Protein AF-A0A6L3AF86-F1 (afdb_monomer_lite)

Foldseek 3Di:
DKDKDWDADPVVRDIDIDMDDPDPPLVVQAWADDRPQAIEGEDDPGDSVVRVVQSVVSVVDDPPSDHDYFYAYDDPPDGDTPDPD

Radius of gyration: 12.47 Å; chains: 1; bounding box: 34×26×29 Å

Sequence (85 aa):
MTFSIVAHDPQSGELGVGVATHQPCAGAVVPWVKAGVGAVATQSFTNPAYGPEGLALHKHAVAGGDFGLSCLCHCALVRFRMGAV

pLDDT: mean 73.95, std 19.56, range [28.84, 91.75]

Structure (mmCIF, N/CA/C/O backbone):
data_AF-A0A6L3AF86-F1
#
_entry.id   AF-A0A6L3AF86-F1
#
loop_
_atom_site.group_PDB
_atom_site.id
_atom_site.type_symbol
_atom_site.label_atom_id
_atom_site.label_alt_id
_atom_site.label_comp_id
_atom_site.label_asym_id
_atom_site.label_entity_id
_atom_site.label_seq_id
_atom_site.pdbx_PDB_ins_code
_atom_site.Cartn_x
_atom_site.Cartn_y
_atom_site.Cartn_z
_atom_site.occupancy
_atom_site.B_iso_or_equiv
_atom_site.auth_seq_id
_atom_site.auth_comp_id
_atom_site.auth_asym_id
_atom_site.auth_atom_id
_atom_site.pdbx_PDB_model_num
ATOM 1 N N . MET A 1 1 ? 13.614 7.816 -3.813 1.00 76.56 1 MET A N 1
ATOM 2 C CA . MET A 1 1 ? 13.100 7.794 -2.425 1.00 76.56 1 MET A CA 1
ATOM 3 C C . MET A 1 1 ? 11.604 7.523 -2.463 1.00 76.56 1 MET A C 1
ATOM 5 O O . MET A 1 1 ? 10.948 8.085 -3.337 1.00 76.56 1 MET A O 1
ATOM 9 N N . THR A 1 2 ? 11.093 6.670 -1.570 1.00 85.31 2 THR A N 1
ATOM 10 C CA . THR A 1 2 ? 9.663 6.332 -1.467 1.00 85.31 2 THR A CA 1
ATOM 11 C C . THR A 1 2 ? 9.262 6.285 0.004 1.00 85.31 2 THR A C 1
ATOM 13 O O . THR A 1 2 ? 9.984 5.704 0.812 1.00 85.31 2 THR A O 1
ATOM 16 N N . PHE A 1 3 ? 8.128 6.898 0.325 1.00 88.06 3 PHE A N 1
ATOM 17 C CA . PHE A 1 3 ? 7.492 6.864 1.637 1.00 88.06 3 PHE A CA 1
ATOM 18 C C . PHE A 1 3 ? 6.103 6.251 1.493 1.00 88.06 3 PHE A C 1
ATOM 20 O O . PHE A 1 3 ? 5.400 6.543 0.523 1.00 88.06 3 PHE A O 1
ATOM 27 N N . SER A 1 4 ? 5.696 5.433 2.461 1.00 87.50 4 SER A N 1
ATOM 28 C CA . SER A 1 4 ? 4.359 4.846 2.495 1.00 87.50 4 SER A CA 1
ATOM 29 C C . SER A 1 4 ? 3.818 4.759 3.916 1.00 87.50 4 SER A C 1
ATOM 31 O O . SER A 1 4 ? 4.572 4.471 4.846 1.00 87.50 4 SER A O 1
ATOM 33 N N . ILE A 1 5 ? 2.510 4.950 4.064 1.00 88.00 5 ILE A N 1
ATOM 34 C CA . ILE A 1 5 ? 1.776 4.823 5.325 1.00 88.00 5 ILE A CA 1
ATOM 35 C C . ILE A 1 5 ? 0.558 3.926 5.120 1.00 88.00 5 ILE A C 1
ATOM 37 O O . ILE A 1 5 ? -0.102 4.014 4.085 1.00 88.00 5 ILE A O 1
ATOM 41 N N . VAL A 1 6 ? 0.273 3.075 6.103 1.00 87.94 6 VAL A N 1
ATOM 42 C CA . VAL A 1 6 ? -0.977 2.318 6.202 1.00 87.94 6 VAL A CA 1
ATOM 43 C C . VAL A 1 6 ? -1.691 2.803 7.459 1.00 87.94 6 VAL A C 1
ATOM 45 O O . VAL A 1 6 ? -1.047 2.930 8.498 1.00 87.94 6 VAL A O 1
ATOM 48 N N . ALA A 1 7 ? -2.984 3.095 7.358 1.00 86.50 7 ALA A N 1
ATOM 49 C CA . ALA A 1 7 ? -3.790 3.596 8.464 1.00 86.50 7 ALA A CA 1
ATOM 50 C C . ALA A 1 7 ? -5.127 2.850 8.561 1.00 86.50 7 ALA A C 1
ATOM 52 O O . ALA A 1 7 ? -5.649 2.360 7.556 1.00 86.50 7 ALA A O 1
ATOM 53 N N . HIS A 1 8 ? -5.664 2.797 9.777 1.00 86.75 8 HIS A N 1
ATOM 54 C CA . HIS A 1 8 ? -6.981 2.267 10.108 1.00 86.75 8 HIS A CA 1
ATOM 55 C C . HIS A 1 8 ? -7.744 3.314 10.923 1.00 86.75 8 HIS A C 1
ATOM 57 O O . HIS A 1 8 ? -7.200 3.841 11.894 1.00 86.75 8 HIS A O 1
ATOM 63 N N . ASP A 1 9 ? -8.983 3.608 10.534 1.00 87.38 9 ASP A N 1
ATOM 64 C CA . ASP A 1 9 ? -9.899 4.414 11.339 1.00 87.38 9 ASP A CA 1
ATOM 65 C C . ASP A 1 9 ? -10.793 3.494 12.191 1.00 87.38 9 ASP A C 1
ATOM 67 O O . ASP A 1 9 ? -11.667 2.824 11.641 1.00 87.38 9 ASP A O 1
ATOM 71 N N . PRO A 1 10 ? -10.634 3.465 13.527 1.00 82.56 10 PRO A N 1
ATOM 72 C CA . PRO A 1 10 ? -11.417 2.588 14.392 1.00 82.56 10 P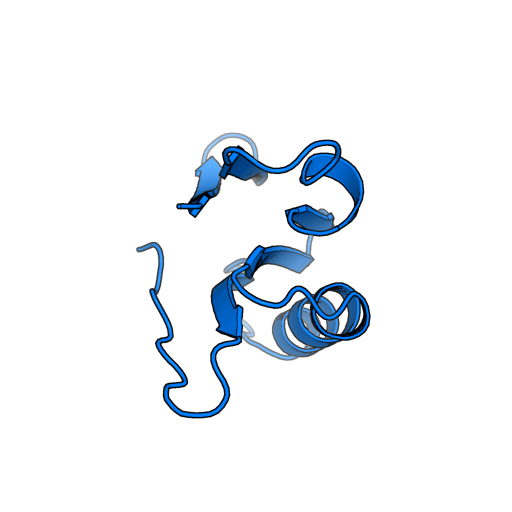RO A CA 1
ATOM 73 C C . PRO A 1 10 ? -12.898 2.976 14.504 1.00 82.56 10 PRO A C 1
ATOM 75 O O . PRO A 1 10 ? -13.688 2.157 14.966 1.00 82.56 10 PRO A O 1
ATOM 78 N N . GLN A 1 11 ? -13.292 4.200 14.131 1.00 87.50 11 GLN A N 1
ATOM 79 C CA . GLN A 1 11 ? -14.695 4.622 14.201 1.00 87.50 11 GLN A CA 1
ATOM 80 C C . GLN A 1 11 ? -15.508 4.099 13.016 1.00 87.50 11 GLN A C 1
ATOM 82 O O . GLN A 1 11 ? -16.629 3.626 13.198 1.00 87.50 11 GLN A O 1
ATOM 87 N N . SER A 1 12 ? -14.947 4.182 11.810 1.00 86.50 12 SER A N 1
ATOM 88 C CA . SER A 1 12 ? -15.599 3.737 10.573 1.00 86.50 12 SER A CA 1
ATOM 89 C C . SER A 1 12 ? -15.202 2.319 10.144 1.00 86.50 12 SER A C 1
ATOM 91 O O . SER A 1 12 ? -15.930 1.682 9.383 1.00 86.50 12 SER A O 1
ATOM 93 N N . GLY A 1 13 ? -14.061 1.811 10.621 1.00 82.25 13 GLY A N 1
ATOM 94 C CA . GLY A 1 13 ? -13.434 0.582 10.131 1.00 82.25 13 GLY A CA 1
ATOM 95 C C . GLY A 1 13 ? -12.734 0.751 8.776 1.00 82.25 13 GLY A C 1
ATOM 96 O O . GLY A 1 13 ? -12.404 -0.245 8.125 1.00 82.25 13 GLY A O 1
ATOM 97 N N . GLU A 1 14 ? -12.536 1.988 8.309 1.00 86.69 14 GLU A N 1
ATOM 98 C CA . GLU A 1 14 ? -11.873 2.261 7.036 1.00 86.69 14 GLU A CA 1
ATOM 99 C C . GLU A 1 14 ? -10.372 1.963 7.094 1.00 86.69 14 GLU A C 1
ATOM 101 O O . GLU A 1 14 ? -9.690 2.172 8.099 1.00 86.69 14 GLU A O 1
ATOM 106 N N . LEU A 1 15 ? -9.844 1.485 5.967 1.00 88.19 15 LEU A N 1
ATOM 107 C CA . LEU A 1 15 ? -8.431 1.185 5.779 1.00 88.19 15 LEU A CA 1
ATOM 108 C C . LEU A 1 15 ? -7.888 2.024 4.628 1.00 88.19 15 LEU A C 1
ATOM 110 O O . LEU A 1 15 ? -8.487 2.077 3.553 1.00 88.19 15 LEU A O 1
ATOM 114 N N . GLY A 1 16 ? -6.725 2.636 4.836 1.00 89.31 16 GLY A N 1
ATOM 115 C CA . GLY A 1 16 ? -6.094 3.515 3.857 1.00 89.31 16 GLY A CA 1
ATOM 116 C C . GLY A 1 16 ? -4.613 3.218 3.669 1.00 89.31 16 GLY A C 1
ATOM 117 O O . GLY A 1 16 ? -3.914 2.839 4.609 1.00 89.31 16 GLY A O 1
ATOM 118 N N . VAL A 1 17 ? -4.124 3.428 2.445 1.00 91.31 17 VAL A N 1
ATOM 119 C CA . VAL A 1 17 ? -2.691 3.412 2.126 1.00 91.31 17 VAL A CA 1
ATOM 120 C C . VAL A 1 17 ? -2.333 4.678 1.360 1.00 91.31 17 VAL A C 1
ATOM 122 O O . VAL A 1 17 ? -2.926 4.967 0.323 1.00 91.31 17 VAL A O 1
ATOM 125 N N . GLY A 1 18 ? -1.332 5.409 1.848 1.00 91.19 18 GLY A N 1
ATOM 126 C CA . GLY A 1 18 ? -0.733 6.551 1.160 1.00 91.19 18 GLY A CA 1
ATOM 127 C C . GLY A 1 18 ? 0.681 6.226 0.691 1.00 91.19 18 GLY A C 1
ATOM 128 O O . GLY A 1 18 ? 1.441 5.594 1.424 1.00 91.19 18 GLY A O 1
ATOM 129 N N . VAL A 1 19 ? 1.055 6.669 -0.513 1.00 90.50 19 VAL A N 1
ATOM 130 C CA . VAL A 1 19 ? 2.417 6.531 -1.051 1.00 90.50 19 VAL A CA 1
ATOM 131 C C . VAL A 1 19 ? 2.884 7.841 -1.682 1.00 90.50 19 VAL A C 1
ATOM 133 O O . VAL A 1 19 ? 2.156 8.465 -2.448 1.00 90.50 19 VAL A O 1
ATOM 136 N N . ALA A 1 20 ? 4.121 8.233 -1.388 1.00 90.69 20 ALA A N 1
ATOM 137 C CA . ALA A 1 20 ? 4.808 9.349 -2.022 1.00 90.69 20 ALA A CA 1
ATOM 138 C C . ALA A 1 20 ? 6.152 8.871 -2.582 1.00 90.69 20 ALA A C 1
ATOM 140 O O . ALA A 1 20 ? 6.973 8.300 -1.864 1.00 90.69 20 ALA A O 1
ATOM 141 N N . THR A 1 21 ? 6.395 9.092 -3.873 1.00 87.94 21 THR A N 1
ATOM 142 C CA . THR A 1 21 ? 7.648 8.703 -4.530 1.00 87.94 21 THR A CA 1
ATOM 143 C C . THR A 1 21 ? 7.962 9.608 -5.711 1.00 87.94 21 THR A C 1
ATOM 145 O O . THR A 1 21 ? 7.083 10.268 -6.256 1.00 87.94 21 THR A O 1
ATOM 148 N N . HIS A 1 22 ? 9.224 9.595 -6.129 1.00 88.88 22 HIS A N 1
ATOM 149 C CA . HIS A 1 22 ? 9.648 10.201 -7.388 1.00 88.88 22 HIS A CA 1
ATOM 150 C C . HIS A 1 22 ? 9.274 9.371 -8.635 1.00 88.88 22 HIS A C 1
ATOM 152 O O . HIS A 1 22 ? 9.392 9.881 -9.744 1.00 88.88 22 HIS A O 1
ATOM 158 N N . GLN A 1 23 ? 8.880 8.096 -8.486 1.00 82.56 23 GLN A N 1
ATOM 159 C CA . GLN A 1 23 ? 8.508 7.251 -9.626 1.00 82.56 23 GLN A CA 1
ATOM 160 C C . GLN A 1 23 ? 7.038 7.448 -10.024 1.00 82.56 23 GLN A C 1
ATOM 162 O O . GLN A 1 23 ? 6.166 7.385 -9.153 1.00 82.56 23 GLN A O 1
ATOM 167 N N . PRO A 1 24 ? 6.726 7.636 -11.319 1.00 86.38 24 PRO A N 1
ATOM 168 C CA . PRO A 1 24 ? 5.347 7.693 -11.778 1.00 86.38 24 PRO A CA 1
ATOM 169 C C . PRO A 1 24 ? 4.579 6.406 -11.456 1.00 86.38 24 PRO A C 1
ATOM 171 O O . PRO A 1 24 ? 5.133 5.311 -11.389 1.00 86.38 24 PRO A O 1
ATOM 174 N N . CYS A 1 25 ? 3.265 6.553 -11.291 1.00 86.62 25 CYS A N 1
ATOM 175 C CA . CYS A 1 25 ? 2.310 5.445 -11.216 1.00 86.62 25 CYS A CA 1
ATOM 176 C C . CYS A 1 25 ? 2.472 4.475 -10.029 1.00 86.62 25 CYS A C 1
ATOM 178 O O . CYS A 1 25 ? 1.896 3.389 -10.049 1.00 86.62 25 CYS A O 1
ATOM 180 N N . ALA A 1 26 ? 3.163 4.857 -8.950 1.00 87.31 26 ALA A N 1
ATOM 181 C CA . ALA A 1 26 ? 3.269 4.010 -7.754 1.00 87.31 26 ALA A CA 1
ATOM 182 C C . ALA A 1 26 ? 1.911 3.635 -7.134 1.00 87.31 26 ALA A C 1
ATOM 184 O O . ALA A 1 26 ? 1.780 2.553 -6.562 1.00 87.31 26 ALA A O 1
ATOM 185 N N . GLY A 1 27 ? 0.888 4.480 -7.304 1.00 87.38 27 GLY A N 1
ATOM 186 C CA . GLY A 1 27 ? -0.480 4.194 -6.864 1.00 87.38 27 GLY A CA 1
ATOM 187 C C . GLY A 1 27 ? -1.100 2.937 -7.488 1.00 87.38 27 GLY A C 1
ATOM 188 O O . GLY A 1 27 ? -2.041 2.400 -6.923 1.00 87.38 27 GLY A O 1
ATOM 189 N N . ALA A 1 28 ? -0.567 2.433 -8.606 1.00 88.00 28 ALA A N 1
ATOM 190 C CA . ALA A 1 28 ? -1.064 1.217 -9.251 1.00 88.00 28 ALA A CA 1
ATOM 191 C C . ALA A 1 28 ? -0.466 -0.082 -8.680 1.00 88.00 28 ALA A C 1
ATOM 193 O O . ALA A 1 28 ? -1.006 -1.156 -8.928 1.00 88.00 28 ALA A O 1
ATOM 194 N N . VAL A 1 29 ? 0.667 -0.010 -7.972 1.00 87.44 29 VAL A N 1
ATOM 195 C CA . VAL A 1 29 ? 1.450 -1.206 -7.596 1.00 87.44 29 VAL A CA 1
ATOM 196 C C . VAL A 1 29 ? 1.833 -1.266 -6.120 1.00 87.44 29 VAL A C 1
ATOM 198 O O . VAL A 1 29 ? 2.090 -2.352 -5.606 1.00 87.44 29 VAL A O 1
ATOM 201 N N . VAL A 1 30 ? 1.897 -0.122 -5.434 1.00 88.44 30 VAL A N 1
ATOM 202 C CA . VAL A 1 30 ? 2.282 -0.044 -4.018 1.00 88.44 30 VAL A CA 1
ATOM 203 C C . VAL A 1 30 ? 1.102 -0.293 -3.075 1.00 88.44 30 VAL A C 1
ATOM 205 O O . VAL A 1 30 ? 1.276 -1.111 -2.170 1.00 88.44 30 VAL A O 1
ATOM 208 N N . PRO A 1 31 ? -0.057 0.385 -3.216 1.00 91.75 31 PRO A N 1
ATOM 209 C CA . PRO A 1 31 ? -1.146 0.246 -2.260 1.00 91.75 31 PRO A CA 1
ATOM 210 C C . PRO A 1 31 ? -2.037 -0.957 -2.580 1.00 91.75 31 PRO A C 1
ATOM 212 O O . PRO A 1 31 ? -2.560 -1.090 -3.683 1.00 91.75 31 PRO A O 1
ATOM 215 N N . TRP A 1 32 ? -2.273 -1.793 -1.575 1.00 91.00 32 TRP A N 1
ATOM 216 C CA . TRP A 1 32 ? -3.205 -2.912 -1.638 1.00 91.00 32 TRP A CA 1
ATOM 217 C C . TRP A 1 32 ? -4.124 -2.853 -0.431 1.00 91.00 32 TRP A C 1
ATOM 219 O O . TRP A 1 32 ? -3.659 -2.925 0.702 1.00 91.00 32 TRP A O 1
ATOM 229 N N . VAL A 1 33 ? -5.428 -2.725 -0.655 1.00 90.56 33 VAL A N 1
ATOM 230 C CA . VAL A 1 33 ? -6.416 -2.621 0.424 1.00 90.56 33 VAL A CA 1
ATOM 231 C C . VAL A 1 33 ? -7.579 -3.543 0.124 1.00 90.56 33 VAL A C 1
ATOM 233 O O . VAL A 1 33 ? -8.076 -3.592 -1.001 1.00 90.56 33 VAL A O 1
ATOM 236 N N . LYS A 1 34 ? -8.030 -4.276 1.140 1.00 88.62 34 LYS A N 1
ATOM 237 C CA . LYS A 1 34 ? -9.263 -5.047 1.075 1.00 88.62 34 LYS A CA 1
ATOM 238 C C . LYS A 1 34 ? -10.045 -4.889 2.374 1.00 88.62 34 LYS A C 1
ATOM 240 O O . LYS A 1 34 ? -9.576 -5.294 3.437 1.00 88.62 34 LYS A O 1
ATOM 245 N N . ALA A 1 35 ? -11.254 -4.341 2.256 1.00 84.69 35 ALA A N 1
ATOM 246 C CA . ALA A 1 35 ? -12.191 -4.198 3.365 1.00 84.69 35 ALA A CA 1
ATOM 247 C C . ALA A 1 35 ? -12.427 -5.547 4.058 1.00 84.69 35 ALA A C 1
ATOM 249 O O . ALA A 1 35 ? -12.528 -6.585 3.395 1.00 84.69 35 ALA A O 1
ATOM 250 N N . GLY A 1 36 ? -12.473 -5.538 5.390 1.00 80.81 36 GLY A N 1
ATOM 251 C CA . GLY A 1 36 ? -12.641 -6.761 6.176 1.00 80.81 36 GLY A CA 1
ATOM 252 C C . GLY 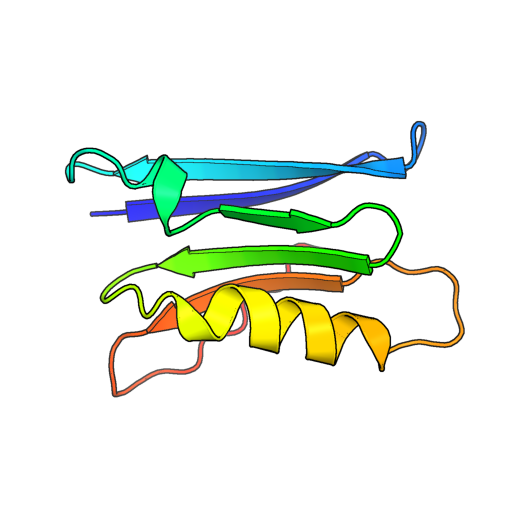A 1 36 ? -11.398 -7.657 6.259 1.00 80.81 36 GLY A C 1
ATOM 253 O O . GLY A 1 36 ? -11.458 -8.690 6.912 1.00 80.81 36 GLY A O 1
ATOM 254 N N . VAL A 1 37 ? -10.298 -7.316 5.574 1.00 86.19 37 VAL A N 1
ATOM 255 C CA . VAL A 1 37 ? -9.088 -8.154 5.501 1.00 86.19 37 VAL A CA 1
ATOM 256 C C . VAL A 1 37 ? -7.858 -7.397 5.987 1.00 86.19 37 VAL A C 1
ATOM 258 O O . VAL A 1 37 ? -7.170 -7.865 6.887 1.00 86.19 37 VAL A O 1
ATOM 261 N N . GLY A 1 38 ? -7.552 -6.245 5.391 1.00 88.38 38 GLY A N 1
ATOM 262 C CA . GLY A 1 38 ? -6.341 -5.510 5.733 1.00 88.38 38 GLY A CA 1
ATOM 263 C C . GLY A 1 38 ? -5.819 -4.616 4.618 1.00 88.38 38 GLY A C 1
ATOM 264 O O . GLY A 1 38 ? -6.429 -4.477 3.552 1.00 88.38 38 GLY A O 1
ATOM 265 N N . ALA A 1 39 ? -4.662 -4.021 4.881 1.00 89.38 39 ALA A N 1
ATOM 266 C CA . ALA A 1 39 ? -3.982 -3.115 3.976 1.00 89.38 39 ALA A CA 1
ATOM 267 C C . ALA A 1 39 ? -2.460 -3.336 3.982 1.00 89.38 39 ALA A C 1
ATOM 269 O O . ALA A 1 39 ? -1.830 -3.560 5.020 1.00 8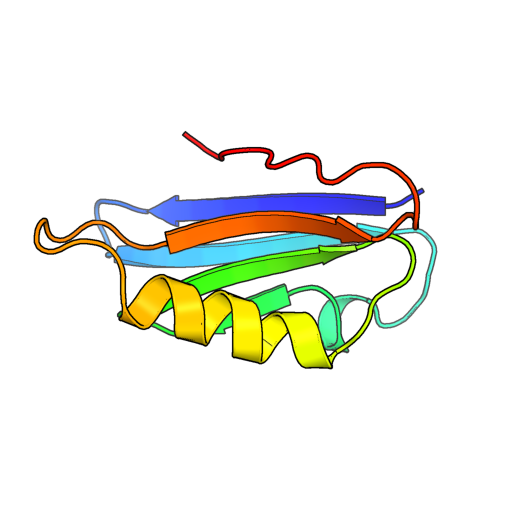9.38 39 ALA A O 1
ATOM 270 N N . VAL A 1 40 ? -1.864 -3.291 2.792 1.00 89.44 40 VAL A N 1
ATOM 271 C CA . VAL A 1 40 ? -0.455 -3.591 2.538 1.00 89.44 40 VAL A CA 1
ATOM 272 C C . VAL A 1 40 ? 0.141 -2.529 1.618 1.00 89.44 40 VAL A C 1
ATOM 274 O O . VAL A 1 40 ? -0.440 -2.194 0.588 1.00 89.44 40 VAL A O 1
ATOM 277 N N . ALA A 1 41 ? 1.325 -2.028 1.967 1.00 88.75 41 ALA A N 1
ATOM 278 C CA . ALA A 1 41 ? 2.133 -1.173 1.104 1.00 88.75 41 ALA A CA 1
ATOM 279 C C . ALA A 1 41 ? 3.441 -1.885 0.735 1.00 88.75 41 ALA A C 1
ATOM 281 O O . ALA A 1 41 ? 4.274 -2.129 1.608 1.00 88.75 41 ALA A O 1
ATOM 282 N N . THR A 1 42 ? 3.638 -2.219 -0.543 1.00 85.19 42 THR A N 1
ATOM 283 C CA . THR A 1 42 ? 4.870 -2.872 -1.030 1.00 85.19 42 THR A CA 1
ATOM 284 C C . THR A 1 42 ? 5.746 -1.875 -1.785 1.00 85.19 42 THR A C 1
ATOM 286 O O . THR A 1 42 ? 5.333 -1.379 -2.830 1.00 85.19 42 THR A O 1
ATOM 289 N N . GLN A 1 43 ? 6.949 -1.574 -1.286 1.00 78.56 43 GLN A N 1
ATOM 290 C CA . GLN A 1 43 ? 7.830 -0.528 -1.836 1.00 78.56 43 GLN A CA 1
ATOM 291 C C . GLN A 1 43 ? 9.295 -0.980 -2.032 1.00 78.56 43 GLN A C 1
ATOM 293 O O . GLN A 1 43 ? 9.679 -2.075 -1.622 1.00 78.56 43 GLN A O 1
ATOM 298 N N . SER A 1 44 ? 10.119 -0.096 -2.618 1.00 71.94 44 SER A N 1
ATOM 299 C CA . SER A 1 44 ? 11.504 -0.303 -3.097 1.00 71.94 44 SER A CA 1
ATOM 300 C C . SER A 1 44 ? 11.591 -0.914 -4.503 1.00 71.94 44 SER A C 1
ATOM 302 O O . SER A 1 44 ? 11.433 -0.170 -5.469 1.00 71.94 44 SER A O 1
ATOM 304 N N . PHE A 1 45 ? 11.774 -2.232 -4.641 1.00 70.88 45 PHE A N 1
ATOM 305 C CA . PHE A 1 45 ? 11.560 -2.963 -5.894 1.00 70.88 45 PHE A CA 1
ATOM 306 C C . PHE A 1 45 ? 10.214 -3.673 -5.822 1.00 70.88 45 PHE A C 1
ATOM 308 O O . PHE A 1 45 ? 10.116 -4.811 -5.362 1.00 70.88 45 PHE A O 1
ATOM 315 N N . THR A 1 46 ? 9.154 -2.964 -6.202 1.00 68.69 46 THR A N 1
ATOM 316 C CA . THR A 1 46 ? 7.791 -3.472 -6.055 1.00 68.69 46 THR A CA 1
ATOM 317 C C . THR A 1 46 ? 7.595 -4.743 -6.879 1.00 68.69 46 THR A C 1
ATOM 319 O O . THR A 1 46 ? 7.676 -4.713 -8.104 1.00 68.69 46 THR A O 1
ATOM 322 N N . ASN A 1 47 ? 7.294 -5.850 -6.200 1.00 81.00 47 ASN A N 1
ATOM 323 C CA . ASN A 1 47 ? 6.765 -7.059 -6.815 1.00 81.00 47 ASN A CA 1
ATOM 324 C C . ASN A 1 47 ? 5.243 -7.079 -6.588 1.00 81.00 47 ASN A C 1
ATOM 326 O O . ASN A 1 47 ? 4.821 -7.265 -5.442 1.00 81.00 47 ASN A O 1
ATOM 330 N N . PRO A 1 48 ? 4.416 -6.908 -7.637 1.00 81.44 48 PRO A N 1
ATOM 331 C CA . PRO A 1 48 ? 2.961 -6.884 -7.502 1.00 81.44 48 PRO A CA 1
ATOM 332 C C . PRO A 1 48 ? 2.362 -8.137 -6.848 1.00 81.44 48 PRO A C 1
ATOM 334 O O . PRO A 1 48 ? 1.285 -8.049 -6.268 1.00 81.44 48 PRO A O 1
ATOM 337 N N . ALA A 1 49 ? 3.050 -9.287 -6.884 1.00 85.44 49 ALA A N 1
ATOM 338 C CA . ALA A 1 49 ? 2.583 -10.519 -6.241 1.00 85.44 49 ALA A CA 1
ATOM 339 C C . ALA A 1 49 ? 2.460 -10.394 -4.708 1.00 85.44 49 ALA A C 1
ATOM 341 O O . ALA A 1 49 ? 1.582 -11.006 -4.100 1.00 85.44 49 ALA A O 1
ATOM 342 N N . TYR A 1 50 ? 3.279 -9.546 -4.075 1.00 84.38 50 TYR A N 1
ATOM 343 C CA . TYR A 1 50 ? 3.287 -9.397 -2.617 1.00 84.38 50 TYR A CA 1
ATOM 344 C C . TYR A 1 50 ? 2.059 -8.691 -2.050 1.00 84.38 50 TYR A C 1
ATOM 346 O O . TYR A 1 50 ? 1.751 -8.873 -0.874 1.00 84.38 50 TYR A O 1
ATOM 354 N N . GLY A 1 51 ? 1.336 -7.915 -2.857 1.00 85.44 51 GLY A N 1
ATOM 355 C CA . GLY A 1 51 ? 0.087 -7.300 -2.422 1.00 85.44 51 GLY A CA 1
ATOM 356 C C . GLY A 1 51 ? -0.988 -8.341 -2.093 1.00 85.44 51 GLY A C 1
ATOM 357 O O . GLY A 1 51 ? -1.414 -8.441 -0.939 1.00 85.44 51 GLY A O 1
ATOM 358 N N . PRO A 1 52 ? -1.401 -9.169 -3.072 1.00 87.81 52 PRO A N 1
ATOM 359 C CA . PRO A 1 52 ? -2.344 -10.261 -2.853 1.00 87.81 52 PRO A CA 1
ATOM 360 C C . PRO A 1 52 ? -1.877 -11.286 -1.812 1.00 87.81 52 PRO A C 1
ATOM 362 O O . PRO A 1 52 ? -2.695 -11.731 -1.007 1.00 87.81 52 PRO A O 1
ATOM 365 N N . GLU A 1 53 ? -0.587 -11.640 -1.791 1.00 87.38 53 GLU A N 1
ATOM 366 C CA . GLU A 1 53 ? -0.022 -12.563 -0.795 1.00 87.38 53 GLU A CA 1
ATOM 367 C C . GLU A 1 53 ? -0.084 -11.984 0.622 1.00 87.38 53 GLU A C 1
ATOM 369 O O . GLU A 1 53 ? -0.541 -12.657 1.543 1.00 87.38 53 GLU A O 1
ATOM 374 N N . GLY A 1 54 ? 0.303 -10.716 0.801 1.00 85.31 54 GLY A N 1
ATOM 375 C CA . GLY A 1 54 ? 0.211 -10.026 2.087 1.00 85.31 54 GLY A CA 1
ATOM 376 C C . GLY A 1 54 ? -1.228 -9.958 2.598 1.00 85.31 54 GLY A C 1
ATOM 377 O O . GLY A 1 54 ? -1.493 -10.280 3.753 1.00 85.31 54 GLY A O 1
ATOM 378 N N . LEU A 1 55 ? -2.184 -9.641 1.719 1.00 85.88 55 LEU A N 1
ATOM 379 C CA . LEU A 1 55 ? -3.607 -9.683 2.063 1.00 85.88 55 LEU A CA 1
ATOM 380 C C . LEU A 1 55 ? -4.086 -11.103 2.394 1.00 85.88 55 LEU A C 1
ATOM 382 O O . LEU A 1 55 ? -4.936 -11.263 3.263 1.00 85.88 55 LEU A O 1
ATOM 386 N N . ALA A 1 56 ? -3.580 -12.139 1.721 1.00 86.12 56 ALA A N 1
ATOM 387 C CA . ALA A 1 56 ? -3.918 -13.524 2.041 1.00 86.12 56 ALA A CA 1
ATOM 388 C C . ALA A 1 56 ? -3.393 -13.934 3.424 1.00 86.12 56 ALA A C 1
ATOM 390 O O . ALA A 1 56 ? -4.116 -14.597 4.161 1.00 86.12 56 ALA A O 1
ATOM 391 N N . LEU A 1 57 ? -2.197 -13.484 3.816 1.00 80.06 57 LEU A N 1
ATOM 392 C CA . LEU A 1 57 ? -1.665 -13.700 5.165 1.00 80.06 57 LEU A CA 1
ATOM 393 C C . LEU A 1 57 ? -2.533 -13.023 6.234 1.00 80.06 57 LEU A C 1
ATOM 395 O O . LEU A 1 57 ? -2.808 -13.631 7.267 1.00 80.06 57 LEU A O 1
ATOM 399 N N . HIS A 1 58 ? -3.041 -11.821 5.954 1.00 77.19 58 HIS A N 1
ATOM 400 C CA . HIS A 1 58 ? -3.970 -11.115 6.847 1.00 77.19 58 HIS A CA 1
ATOM 401 C C . HIS A 1 58 ? -5.337 -11.797 6.958 1.00 77.19 58 HIS A C 1
ATOM 403 O O . HIS A 1 58 ? -5.982 -11.700 7.992 1.00 77.19 58 HIS A O 1
ATOM 409 N N . LYS A 1 59 ? -5.776 -12.571 5.955 1.00 68.06 59 LYS A N 1
ATOM 410 C CA . LYS A 1 59 ? -6.994 -13.398 6.093 1.00 68.06 59 LYS A CA 1
ATOM 411 C C . LYS A 1 59 ? -6.842 -14.532 7.113 1.00 68.06 59 LYS A C 1
ATOM 413 O O . LYS A 1 59 ? -7.853 -15.074 7.548 1.00 68.06 59 LYS A O 1
ATOM 418 N N . HIS A 1 60 ? -5.611 -14.926 7.450 1.00 54.62 60 HIS A N 1
ATOM 419 C CA . HIS A 1 60 ? -5.322 -16.079 8.309 1.00 54.62 60 HIS A CA 1
ATOM 420 C C . HIS A 1 60 ? -4.828 -15.706 9.725 1.00 54.62 60 HIS A C 1
ATOM 422 O O . HIS A 1 60 ? -4.589 -16.602 10.532 1.00 54.62 60 HIS A O 1
ATOM 428 N N . ALA A 1 61 ? -4.731 -14.416 10.065 1.00 49.28 61 ALA A N 1
ATOM 429 C CA . ALA A 1 61 ? -4.377 -13.892 11.392 1.00 49.28 61 ALA A CA 1
ATOM 430 C C . ALA A 1 61 ? -5.315 -12.705 11.708 1.00 49.28 61 ALA A C 1
ATOM 432 O O . ALA A 1 61 ? -5.410 -11.821 10.876 1.00 49.28 61 ALA A O 1
ATOM 433 N N . VAL A 1 62 ? -6.050 -12.566 12.817 1.00 45.66 62 VAL A N 1
ATOM 434 C CA . VAL A 1 62 ? -6.123 -13.236 14.128 1.00 45.66 62 VAL A CA 1
ATOM 435 C C . VAL A 1 62 ? -7.609 -13.270 14.541 1.00 45.66 62 VAL A C 1
ATOM 437 O O . VAL A 1 62 ? -8.375 -12.382 14.176 1.00 45.66 62 VAL A O 1
ATOM 440 N N . ALA A 1 63 ? -8.025 -14.267 15.324 1.00 40.62 63 ALA A N 1
ATOM 441 C CA . ALA A 1 63 ? -9.386 -14.461 15.846 1.00 40.62 63 ALA A CA 1
ATOM 442 C C . ALA A 1 63 ? -9.856 -13.395 16.879 1.00 40.62 63 ALA A C 1
ATOM 444 O O . ALA A 1 63 ? -10.511 -13.739 17.859 1.00 40.62 63 ALA A O 1
ATOM 445 N N . GLY A 1 64 ? -9.507 -12.117 16.682 1.00 44.12 64 GLY A N 1
ATOM 446 C CA . GLY A 1 64 ? -9.713 -11.017 17.636 1.00 44.12 64 GLY A CA 1
ATOM 447 C C . GLY A 1 64 ? -10.357 -9.745 17.073 1.00 44.12 64 GLY A C 1
ATOM 448 O O . GLY A 1 64 ? -10.490 -8.783 17.814 1.00 44.12 64 GLY A O 1
ATOM 449 N N . GLY A 1 65 ? -10.776 -9.718 15.801 1.00 51.91 65 GLY A N 1
ATOM 450 C CA . GLY A 1 65 ? -11.397 -8.529 15.191 1.00 51.91 65 GLY A CA 1
ATOM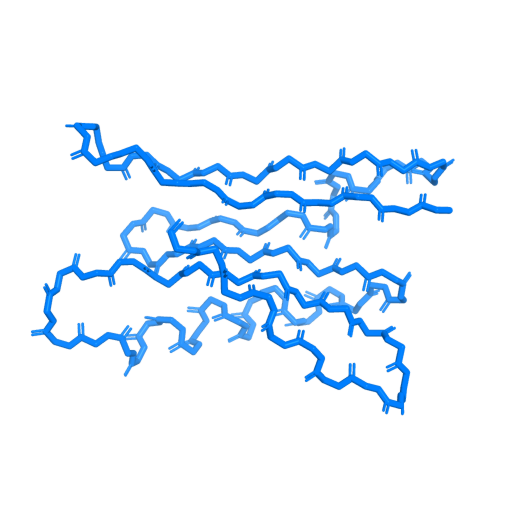 451 C C . GLY A 1 65 ? -10.413 -7.464 14.685 1.00 51.91 65 GLY A C 1
ATOM 452 O O . GLY A 1 65 ? -10.854 -6.435 14.183 1.00 51.91 65 GLY A O 1
ATOM 453 N N . ASP A 1 66 ? -9.106 -7.726 14.758 1.00 53.97 66 ASP A N 1
ATOM 454 C CA . ASP A 1 66 ? -8.057 -6.804 14.314 1.00 53.97 66 ASP A CA 1
ATOM 455 C C . ASP A 1 66 ? -7.723 -6.985 12.820 1.00 53.97 66 ASP A C 1
ATOM 457 O O . ASP A 1 66 ? -7.504 -8.104 12.348 1.00 53.97 66 ASP A O 1
ATOM 461 N N . PHE A 1 67 ? -7.648 -5.880 12.070 1.00 62.41 67 PHE A N 1
ATOM 462 C CA . PHE A 1 67 ? -7.240 -5.869 10.659 1.00 62.41 67 PHE A CA 1
ATOM 463 C C . PHE A 1 67 ? -5.715 -5.941 10.501 1.00 62.41 67 PHE A C 1
ATOM 465 O O . PHE A 1 67 ? -4.962 -5.326 11.255 1.00 62.41 67 PHE A O 1
ATOM 472 N N . GLY A 1 68 ? -5.237 -6.630 9.461 1.00 74.25 68 GLY A N 1
ATOM 473 C CA . GLY A 1 68 ? -3.806 -6.692 9.165 1.00 74.25 68 GLY A CA 1
ATOM 474 C C . GLY A 1 68 ? -3.283 -5.435 8.459 1.00 74.25 68 GLY A C 1
ATOM 475 O O . GLY A 1 68 ? -3.695 -5.136 7.338 1.00 74.25 68 GLY A O 1
ATOM 476 N N . LEU A 1 69 ? -2.339 -4.721 9.083 1.00 72.38 69 LEU A N 1
ATOM 477 C CA . LEU A 1 69 ? -1.639 -3.561 8.511 1.00 72.38 69 LEU A CA 1
ATOM 478 C C . LEU A 1 69 ? -0.155 -3.893 8.305 1.00 72.38 69 LEU A C 1
ATOM 480 O O . LEU A 1 69 ? 0.511 -4.390 9.218 1.00 72.38 69 LEU A O 1
ATOM 484 N N . SER A 1 70 ? 0.403 -3.620 7.121 1.00 77.81 70 SER A N 1
ATOM 485 C CA . SER A 1 70 ? 1.837 -3.859 6.889 1.00 77.81 70 SER A CA 1
ATOM 486 C C . SER A 1 70 ? 2.469 -2.992 5.800 1.00 77.81 70 SER A C 1
ATOM 488 O O . SER A 1 70 ? 2.004 -2.982 4.661 1.00 77.81 70 SER A O 1
ATOM 490 N N . CYS A 1 71 ? 3.612 -2.377 6.114 1.00 70.12 71 CYS A N 1
ATOM 491 C CA . CYS A 1 71 ? 4.546 -1.819 5.131 1.00 70.12 71 CYS A CA 1
ATOM 492 C C . CYS A 1 71 ? 5.691 -2.812 4.882 1.00 70.12 71 CYS A C 1
ATOM 494 O O . CYS A 1 71 ? 6.428 -3.150 5.810 1.00 70.12 71 CYS A O 1
ATOM 496 N N . LEU A 1 72 ? 5.866 -3.254 3.636 1.00 69.56 72 LEU A N 1
ATOM 497 C CA . LEU A 1 72 ? 6.925 -4.173 3.218 1.00 69.56 72 LEU A CA 1
ATOM 498 C C . LEU A 1 72 ? 7.889 -3.465 2.260 1.00 69.56 72 LEU A C 1
ATOM 500 O O . LEU A 1 72 ? 7.499 -2.980 1.199 1.00 69.56 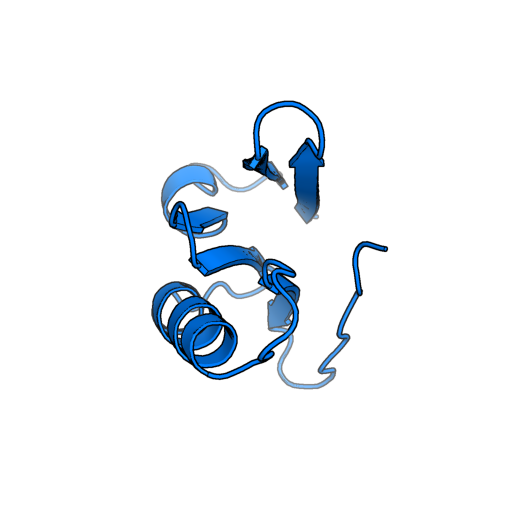72 LEU A O 1
ATOM 504 N N . CYS A 1 73 ? 9.170 -3.427 2.626 1.00 57.31 73 CYS A N 1
ATOM 505 C CA . CYS A 1 73 ? 10.248 -2.951 1.762 1.00 57.31 73 CYS A CA 1
ATOM 506 C C . CYS A 1 73 ? 10.956 -4.157 1.134 1.00 57.31 73 C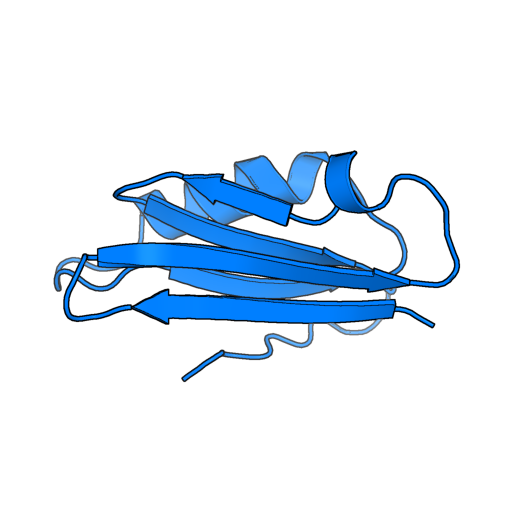YS A C 1
ATOM 508 O O . CYS A 1 73 ? 11.539 -4.965 1.856 1.00 57.31 73 CYS A O 1
ATOM 510 N N . HIS A 1 74 ? 10.921 -4.293 -0.195 1.00 58.03 74 HIS A N 1
ATOM 511 C CA . HIS A 1 74 ? 11.718 -5.298 -0.899 1.00 58.03 74 HIS A CA 1
ATOM 512 C C . HIS A 1 74 ? 13.019 -4.669 -1.415 1.00 58.03 74 HIS A C 1
ATOM 514 O O . HIS A 1 74 ? 13.139 -4.278 -2.572 1.00 58.03 74 HIS A O 1
ATOM 520 N N . CYS A 1 75 ? 14.002 -4.553 -0.523 1.00 36.44 75 CYS A N 1
ATOM 521 C CA . CYS A 1 75 ? 15.415 -4.634 -0.888 1.00 36.44 75 CYS A CA 1
ATOM 522 C C . CYS A 1 75 ? 15.853 -6.050 -0.509 1.00 36.44 75 CYS A C 1
ATOM 524 O O . CYS A 1 75 ? 15.581 -6.461 0.618 1.00 36.44 75 CYS A O 1
ATOM 526 N N . ALA A 1 76 ? 16.518 -6.790 -1.398 1.00 32.12 76 ALA A N 1
ATOM 527 C CA . ALA A 1 76 ? 16.859 -8.216 -1.255 1.00 32.12 76 ALA A CA 1
ATOM 528 C C . ALA A 1 76 ? 17.712 -8.620 -0.018 1.00 32.12 76 ALA A C 1
ATOM 530 O O . ALA A 1 76 ? 18.220 -9.734 0.032 1.00 32.12 76 ALA A O 1
ATOM 531 N N . LEU A 1 77 ? 17.870 -7.758 0.992 1.00 28.84 77 LEU A N 1
ATOM 532 C CA . LEU A 1 77 ? 18.697 -7.981 2.176 1.00 28.84 77 LEU A CA 1
ATOM 533 C C . LEU A 1 77 ? 18.041 -7.632 3.524 1.00 28.84 77 LEU A C 1
ATOM 535 O O . LEU A 1 77 ? 18.631 -7.970 4.545 1.00 28.84 77 LEU A O 1
ATOM 539 N N . VAL A 1 78 ? 16.846 -7.017 3.599 1.00 29.88 78 VAL A N 1
ATOM 540 C CA . VAL A 1 78 ? 16.250 -6.693 4.915 1.00 29.88 78 VAL A CA 1
ATOM 541 C C . VAL A 1 78 ? 14.719 -6.776 4.932 1.00 29.88 78 VAL A C 1
ATOM 543 O O . VAL A 1 78 ? 14.027 -5.915 4.395 1.00 29.88 78 VAL A O 1
ATOM 546 N N . ARG A 1 79 ? 14.170 -7.795 5.609 1.00 35.72 79 ARG A N 1
ATOM 547 C CA . ARG A 1 79 ? 12.740 -7.881 5.956 1.00 35.72 79 ARG A CA 1
ATOM 548 C C . ARG A 1 79 ? 12.440 -6.962 7.150 1.00 35.72 79 ARG A C 1
ATOM 550 O O . ARG A 1 79 ? 12.313 -7.436 8.274 1.00 35.72 79 ARG A O 1
ATOM 557 N N . PHE A 1 80 ? 12.330 -5.654 6.928 1.00 29.75 80 PHE A N 1
ATOM 558 C CA . PHE A 1 80 ? 11.770 -4.759 7.947 1.00 29.75 80 PHE A CA 1
ATOM 559 C C . PHE A 1 80 ? 10.242 -4.858 7.936 1.00 29.75 80 PHE A C 1
ATOM 561 O O . PHE A 1 80 ? 9.590 -4.455 6.974 1.00 29.75 80 PHE A O 1
ATOM 568 N N . ARG A 1 81 ? 9.672 -5.386 9.022 1.00 34.75 81 ARG A N 1
ATOM 569 C CA . ARG A 1 81 ? 8.253 -5.248 9.356 1.00 34.75 81 ARG A CA 1
ATOM 570 C C . ARG A 1 81 ? 8.113 -3.929 10.113 1.00 34.75 81 ARG A C 1
ATOM 572 O O . ARG A 1 81 ? 8.367 -3.894 11.311 1.00 34.75 81 ARG A O 1
ATOM 579 N N . MET A 1 82 ? 7.764 -2.840 9.429 1.00 37.38 82 MET A N 1
ATOM 580 C CA . MET A 1 82 ? 7.262 -1.665 10.145 1.00 37.38 82 MET A CA 1
ATOM 581 C C . MET A 1 82 ? 5.805 -1.952 10.493 1.00 37.38 82 MET A C 1
ATOM 583 O O . MET A 1 82 ? 4.935 -1.914 9.623 1.00 37.38 82 MET A O 1
ATOM 587 N N . GLY A 1 83 ? 5.573 -2.346 11.745 1.00 31.98 83 GLY A N 1
ATOM 588 C CA . GLY A 1 83 ? 4.232 -2.371 12.309 1.00 31.98 83 GLY A CA 1
ATOM 589 C C . GLY A 1 83 ? 3.751 -0.934 12.438 1.00 31.98 83 GLY A C 1
ATOM 590 O O . GLY A 1 83 ? 4.361 -0.154 13.165 1.00 31.98 83 GLY A O 1
ATOM 591 N N . ALA A 1 84 ? 2.701 -0.584 11.699 1.00 38.25 84 ALA A N 1
ATOM 592 C CA . ALA A 1 84 ? 1.848 0.518 12.107 1.00 38.25 84 ALA A CA 1
ATOM 593 C C . ALA A 1 84 ? 1.099 0.011 13.346 1.00 38.25 84 ALA A C 1
ATOM 595 O O . ALA A 1 84 ? 0.337 -0.951 13.242 1.00 38.25 84 ALA A O 1
ATOM 596 N N . VAL A 1 85 ? 1.456 0.555 14.510 1.00 36.28 85 VAL A N 1
ATOM 597 C CA . VAL A 1 85 ? 0.607 0.516 15.708 1.00 36.28 85 VAL A CA 1
ATOM 598 C C . VAL A 1 85 ? -0.612 1.390 15.476 1.00 36.28 85 VAL A C 1
ATOM 600 O O . VAL A 1 85 ? -0.436 2.455 14.841 1.00 36.28 85 VAL A O 1
#

Secondary structure (DSSP, 8-state):
-EEEEEEEETTTTEEEEEEEESSTTGGGTSEEEETTTEEEEEEES--TTHHHHHHHHHTTS-TTSPPEEEEEEE-TT---EE---